Protein AF-A0A955KBY2-F1 (afdb_monomer)

Foldseek 3Di:
DVLLPPDPVPREDAQFDKDKAAQDDDDFDDDPVRRVVVVVVSVVVRLVVLVSLCVSQVHDSVVSNVCRHDIHMDGRVRCCVSRSGVYHDD

Radius of gyration: 15.32 Å; Cα contacts (8 Å, |Δi|>4): 125; chains: 1; bounding bo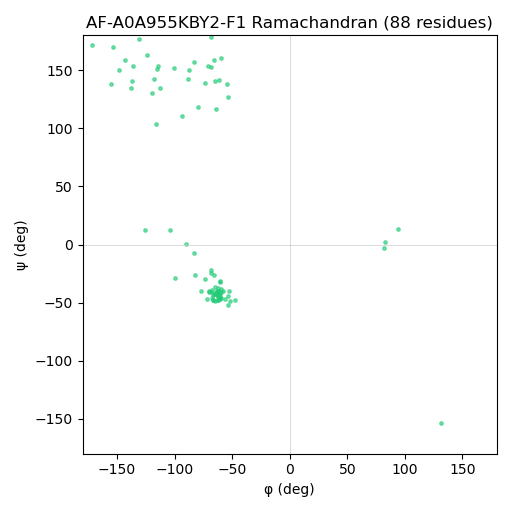x: 37×22×43 Å

Mean predicted aligned error: 2.42 Å

pLDDT: mean 97.62, std 2.35, range [78.56, 98.69]

Sequence (90 aa):
IILSQGQKGKRFILPNAEVMIHQPWGGAQGQASDIEITAKHIIKTKNRLNTMLAKATGQKLAQVEKDTDRDFFMDADEAMKYGIVDKVYK

Nearest PDB structures (foldseek):
  9irp-assembly1_B  TM=9.824E-01  e=1.569E-12  Staphylococcus aureus
  2zl2-assembly1_A  TM=9.989E-01  e=6.142E-12  Helicobacter pylori
  2zl4-assembly1_L  TM=9.940E-01  e=7.041E-12  Helicobacter pylori
  8wuz-assembly1_A  TM=9.875E-01  e=3.160E-11  Homo sapiens
  1tg6-assembly1_F  TM=9.881E-01  e=6.695E-11  Homo sapiens

Structure (mmCIF, N/CA/C/O backbone):
data_AF-A0A955KBY2-F1
#
_entry.id   AF-A0A955KBY2-F1
#
loop_
_atom_site.group_PDB
_atom_site.id
_atom_site.type_symbol
_atom_site.label_atom_id
_atom_site.label_alt_id
_atom_site.label_comp_id
_atom_site.label_asym_id
_atom_site.label_entity_id
_atom_site.label_seq_id
_atom_site.pdbx_PDB_ins_code
_atom_site.Cartn_x
_atom_site.Cartn_y
_atom_site.Cartn_z
_atom_site.occupancy
_atom_site.B_iso_or_equiv
_atom_site.auth_seq_id
_atom_site.auth_comp_id
_atom_site.auth_asym_id
_atom_site.auth_atom_id
_atom_site.pdbx_PDB_model_num
ATOM 1 N N . ILE A 1 1 ? -0.984 4.931 -0.113 1.00 95.19 1 ILE A N 1
ATOM 2 C CA . ILE A 1 1 ? 0.311 4.849 0.625 1.00 95.19 1 ILE A CA 1
ATOM 3 C C . ILE A 1 1 ? 0.361 5.791 1.826 1.00 95.19 1 ILE A C 1
ATOM 5 O O . ILE A 1 1 ? 0.359 5.279 2.936 1.00 95.19 1 ILE A O 1
ATOM 9 N N . ILE A 1 2 ? 0.374 7.120 1.647 1.00 98.00 2 ILE A N 1
ATOM 10 C CA . ILE A 1 2 ? 0.579 8.100 2.742 1.00 98.00 2 ILE A CA 1
ATOM 11 C C . ILE A 1 2 ? -0.367 7.862 3.929 1.00 98.00 2 ILE A C 1
ATOM 13 O O . ILE A 1 2 ? 0.108 7.733 5.052 1.00 98.00 2 ILE A O 1
ATOM 17 N N . LEU A 1 3 ? -1.667 7.688 3.662 1.00 98.00 3 LEU A N 1
ATOM 18 C CA . LEU A 1 3 ? -2.689 7.372 4.671 1.00 98.00 3 LEU A CA 1
ATOM 19 C C . LEU A 1 3 ? -2.267 6.230 5.617 1.00 98.00 3 LEU A C 1
ATOM 21 O O . LEU A 1 3 ? -2.327 6.372 6.834 1.00 98.00 3 LEU A O 1
ATOM 25 N N . SER A 1 4 ? -1.757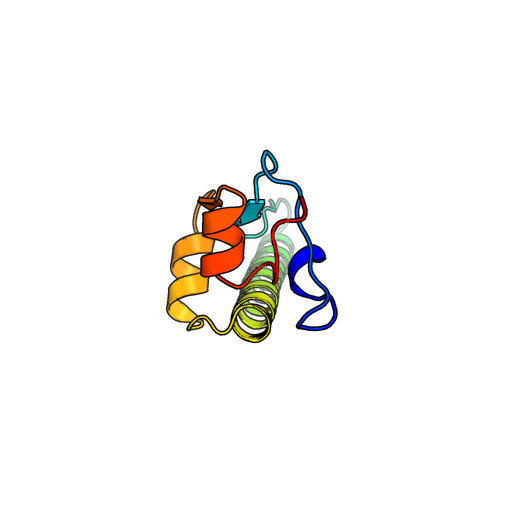 5.128 5.055 1.00 97.88 4 SER A N 1
ATOM 26 C CA . SER A 1 4 ? -1.339 3.950 5.828 1.00 97.88 4 SER A CA 1
ATOM 27 C C . SER A 1 4 ? -0.109 4.180 6.708 1.00 97.88 4 SER A C 1
ATOM 29 O O . SER A 1 4 ? 0.064 3.457 7.685 1.00 97.88 4 SER A O 1
ATOM 31 N N . GLN A 1 5 ? 0.742 5.153 6.361 1.00 98.38 5 GLN A N 1
ATOM 32 C CA . GLN A 1 5 ? 2.038 5.395 7.008 1.00 98.38 5 GLN A CA 1
ATOM 33 C C . GLN A 1 5 ? 1.952 6.375 8.186 1.00 98.38 5 GLN A C 1
ATOM 35 O O . GLN A 1 5 ? 2.971 6.666 8.810 1.00 98.38 5 GLN A O 1
ATOM 40 N N . GLY A 1 6 ? 0.757 6.888 8.499 1.00 98.12 6 GLY A N 1
ATOM 41 C CA . GLY A 1 6 ? 0.540 7.649 9.724 1.00 98.12 6 GLY A CA 1
ATOM 42 C C . GLY A 1 6 ? 0.858 6.822 10.974 1.00 98.12 6 GLY A C 1
ATOM 43 O O . GLY A 1 6 ? 0.884 5.590 10.944 1.00 98.12 6 GLY A O 1
ATOM 44 N N . GLN A 1 7 ? 1.086 7.505 12.097 1.00 97.94 7 GLN A N 1
ATOM 45 C CA . GLN A 1 7 ? 1.297 6.849 13.388 1.00 97.94 7 GLN A CA 1
ATOM 46 C C . GLN A 1 7 ? 0.136 5.886 13.690 1.00 97.94 7 GLN A C 1
ATOM 48 O O . GLN A 1 7 ? -1.023 6.303 13.670 1.00 97.94 7 GLN A O 1
ATOM 53 N N . LYS A 1 8 ? 0.436 4.616 14.006 1.00 96.81 8 LYS A N 1
ATOM 54 C CA . LYS A 1 8 ? -0.590 3.629 14.391 1.00 96.81 8 LYS A CA 1
ATOM 55 C C . LYS A 1 8 ? -1.436 4.142 15.561 1.00 96.81 8 LYS A C 1
ATOM 57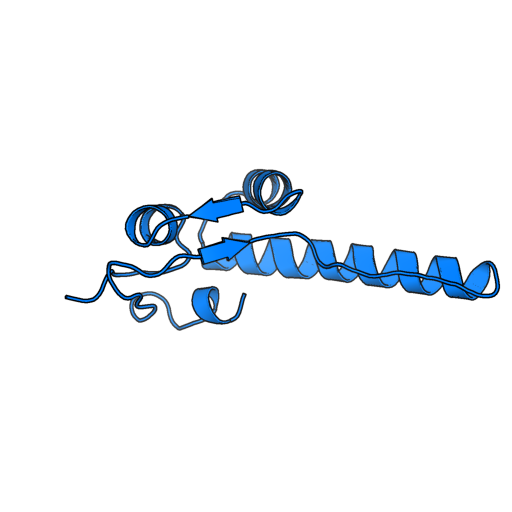 O O . LYS A 1 8 ? -0.906 4.729 16.505 1.00 96.81 8 LYS A O 1
ATOM 62 N N . GLY A 1 9 ? -2.741 3.910 15.481 1.00 97.19 9 GLY A N 1
ATOM 63 C CA . GLY A 1 9 ? -3.760 4.448 16.384 1.00 97.19 9 GLY A CA 1
ATOM 64 C C . GLY A 1 9 ? -4.212 5.878 16.053 1.00 97.19 9 GLY A C 1
ATOM 65 O O . GLY A 1 9 ? -5.091 6.399 16.736 1.00 97.19 9 GLY A O 1
ATOM 66 N N . LYS A 1 10 ? -3.622 6.527 15.038 1.00 97.88 10 LYS A N 1
ATOM 67 C CA . LYS A 1 10 ? -3.937 7.909 14.631 1.00 97.88 10 LYS A CA 1
ATOM 68 C C . LYS A 1 10 ? -4.314 8.044 13.150 1.00 97.88 10 LYS A C 1
ATOM 70 O O . LYS A 1 10 ? -4.354 9.161 12.636 1.00 97.88 10 LYS A O 1
ATOM 75 N N . ARG A 1 11 ? -4.565 6.940 12.444 1.00 98.31 11 ARG A N 1
ATOM 76 C CA . ARG A 1 11 ? -4.993 6.945 11.038 1.00 98.31 11 ARG A CA 1
ATOM 77 C C . ARG A 1 11 ? -6.520 6.911 10.996 1.00 98.31 11 ARG A C 1
ATOM 79 O O . ARG A 1 11 ? -7.117 5.903 11.365 1.00 98.31 11 ARG A O 1
ATOM 86 N N . PHE A 1 12 ? -7.147 8.007 10.576 1.00 98.06 12 PHE A N 1
ATOM 87 C CA . PHE A 1 12 ? -8.605 8.155 10.565 1.00 98.06 12 PHE A CA 1
ATOM 88 C C . PHE A 1 12 ? -9.147 8.285 9.142 1.00 98.06 12 PHE A C 1
ATOM 90 O O . PHE A 1 12 ? -8.461 8.806 8.262 1.00 98.06 12 PHE A O 1
ATOM 97 N N . ILE A 1 13 ? -10.383 7.835 8.940 1.00 98.38 13 ILE A N 1
ATOM 98 C CA . ILE A 1 13 ? -11.138 7.964 7.687 1.00 98.38 13 ILE A CA 1
ATOM 99 C C . ILE A 1 13 ? -12.579 8.399 7.986 1.00 98.38 13 ILE A C 1
ATOM 101 O O . ILE A 1 13 ? -13.073 8.136 9.079 1.00 98.38 13 ILE A O 1
ATOM 105 N N . LEU A 1 14 ? -13.252 9.075 7.053 1.00 98.38 14 LEU A N 1
ATOM 106 C CA . LEU A 1 14 ? -14.677 9.413 7.179 1.00 98.38 14 LEU A CA 1
ATOM 107 C C . LEU A 1 14 ? -15.569 8.234 6.742 1.00 98.38 14 LEU A C 1
ATOM 109 O O . LEU A 1 14 ? -15.113 7.426 5.935 1.00 98.38 14 LEU A O 1
ATOM 113 N N . PRO A 1 15 ? -16.836 8.147 7.196 1.00 97.75 15 PRO A N 1
ATOM 114 C CA . PRO A 1 15 ? -17.678 6.962 6.983 1.00 97.75 15 PRO A CA 1
ATOM 115 C C . PRO A 1 15 ? -17.952 6.602 5.520 1.00 97.75 15 PRO A C 1
ATOM 117 O O . PRO A 1 15 ? -18.077 5.430 5.201 1.00 97.75 15 PRO A O 1
ATOM 120 N N . ASN A 1 16 ? -18.023 7.598 4.633 1.00 97.56 16 ASN A N 1
ATOM 121 C CA . ASN A 1 16 ? -18.348 7.401 3.214 1.00 97.56 16 ASN A CA 1
ATOM 122 C C . ASN A 1 16 ? -17.118 7.498 2.297 1.00 97.56 16 ASN A C 1
ATOM 124 O O . ASN A 1 16 ? -17.269 7.686 1.093 1.00 97.56 16 ASN A O 1
ATOM 128 N N . ALA A 1 17 ? -15.906 7.490 2.855 1.00 98.06 17 ALA A N 1
ATOM 129 C CA . ALA A 1 17 ? -14.693 7.538 2.050 1.00 98.06 17 ALA A CA 1
ATOM 130 C C . ALA A 1 17 ? -14.257 6.128 1.642 1.00 98.06 17 ALA A C 1
ATOM 132 O O . ALA A 1 17 ? -14.448 5.168 2.384 1.00 98.06 17 ALA A O 1
ATOM 133 N N . GLU A 1 18 ? -13.607 6.037 0.488 1.00 98.12 18 GLU A N 1
ATOM 134 C CA . GLU A 1 18 ? -13.049 4.795 -0.037 1.00 98.12 18 GLU A CA 1
ATOM 135 C C . GLU A 1 18 ? -11.524 4.878 -0.103 1.00 98.12 18 GLU A C 1
ATOM 137 O O . GLU A 1 18 ? -10.927 5.952 -0.249 1.00 98.12 18 GLU A O 1
ATOM 142 N N . VAL A 1 19 ? -10.882 3.717 -0.022 1.00 98.56 19 VAL A N 1
ATOM 143 C CA . VAL A 1 19 ? -9.456 3.554 -0.280 1.00 98.56 19 VAL A CA 1
ATOM 144 C C . VAL A 1 19 ? -9.273 2.595 -1.440 1.00 98.56 19 VAL A C 1
ATOM 146 O O . VAL A 1 19 ? -9.775 1.480 -1.417 1.00 98.56 19 VAL A O 1
ATOM 149 N N . MET A 1 20 ? -8.465 3.002 -2.414 1.00 98.50 20 MET A N 1
ATOM 150 C CA . MET A 1 20 ? -7.988 2.120 -3.469 1.00 98.50 20 MET A CA 1
ATOM 151 C C . MET A 1 20 ? -6.478 1.919 -3.330 1.00 98.50 20 MET A C 1
ATOM 153 O O . MET A 1 20 ? -5.723 2.872 -3.089 1.00 98.50 20 MET A O 1
ATOM 157 N N . ILE A 1 21 ? -6.036 0.670 -3.450 1.00 98.56 21 ILE A N 1
ATOM 158 C CA . ILE A 1 21 ? -4.623 0.329 -3.618 1.00 98.56 21 ILE A CA 1
ATOM 159 C C . ILE A 1 21 ? -4.423 -0.3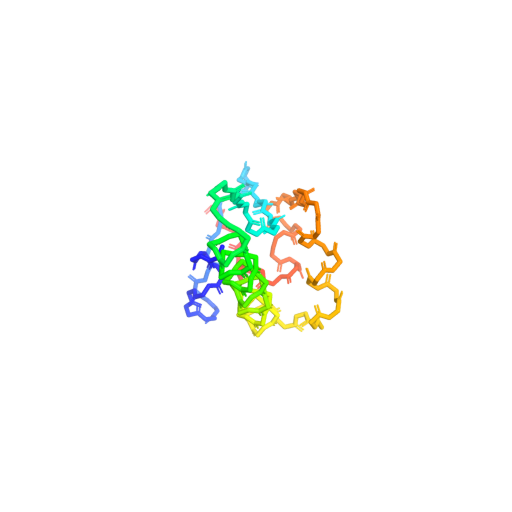64 -4.961 1.00 98.56 21 ILE A C 1
ATOM 161 O O . ILE A 1 21 ? -5.248 -1.164 -5.386 1.00 98.56 21 ILE A O 1
ATOM 165 N N . HIS A 1 22 ? -3.302 -0.057 -5.606 1.00 98.56 22 HIS A N 1
ATOM 166 C CA . HIS A 1 22 ? -2.870 -0.708 -6.833 1.00 98.56 22 HIS A CA 1
ATOM 167 C C . HIS A 1 22 ? -1.347 -0.637 -6.971 1.00 98.56 22 HIS A C 1
ATOM 169 O O . HIS A 1 22 ? -0.653 0.054 -6.212 1.00 98.56 22 HIS A O 1
ATOM 175 N N . GLN A 1 23 ? -0.818 -1.364 -7.942 1.00 97.75 23 GLN A N 1
ATOM 176 C CA . GLN A 1 23 ? 0.586 -1.344 -8.303 1.00 97.75 23 GLN A CA 1
ATOM 177 C C . GLN A 1 23 ? 0.958 0.006 -8.927 1.00 97.75 23 GLN A C 1
ATOM 179 O O . GLN A 1 23 ? 0.111 0.660 -9.532 1.00 97.75 23 GLN A O 1
ATOM 184 N N . PRO A 1 24 ? 2.227 0.434 -8.827 1.00 96.94 24 PRO A N 1
ATOM 185 C CA . PRO A 1 24 ? 2.672 1.626 -9.531 1.00 96.94 24 P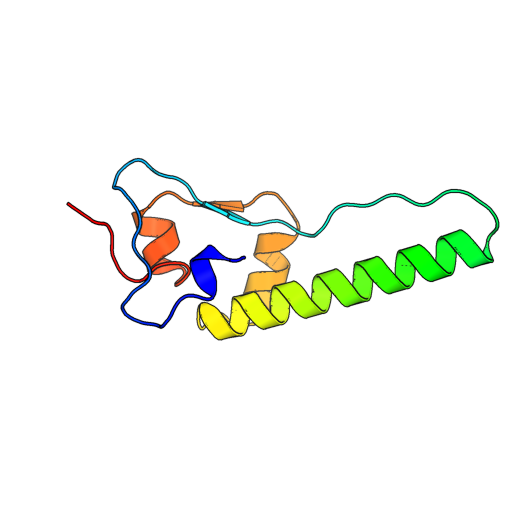RO A CA 1
ATOM 186 C C . PRO A 1 24 ? 2.528 1.442 -11.043 1.00 96.94 24 PRO A C 1
ATOM 188 O O . PRO A 1 24 ? 2.813 0.370 -11.579 1.00 96.94 24 PRO A O 1
ATOM 191 N N . TRP A 1 25 ? 2.122 2.506 -11.726 1.00 94.38 25 TRP A N 1
ATOM 192 C CA . TRP A 1 25 ? 2.047 2.549 -13.182 1.00 94.38 25 TRP A CA 1
ATOM 193 C C . TRP A 1 25 ? 3.255 3.271 -13.767 1.00 94.38 25 TRP A C 1
ATOM 195 O O . TRP A 1 25 ? 3.851 4.149 -13.140 1.00 94.38 25 TRP A O 1
ATOM 205 N N . GLY A 1 26 ? 3.608 2.897 -14.989 1.00 92.94 26 GLY A N 1
ATOM 206 C CA . GLY A 1 26 ? 4.666 3.532 -15.754 1.00 92.94 26 GLY A CA 1
ATOM 207 C C . GLY A 1 26 ? 4.689 3.014 -17.183 1.00 92.94 26 GLY A C 1
ATOM 208 O O . GLY A 1 26 ? 3.990 2.065 -17.531 1.00 92.94 26 GLY A O 1
ATOM 209 N N . GLY A 1 27 ? 5.512 3.650 -18.004 1.00 93.31 27 GLY A N 1
ATOM 210 C CA . GLY A 1 27 ? 5.782 3.253 -19.377 1.00 93.31 27 GLY A CA 1
ATOM 211 C C . GLY A 1 27 ? 7.248 3.507 -19.694 1.00 93.31 27 GLY A C 1
ATOM 212 O O . GLY A 1 27 ? 7.905 4.291 -19.009 1.00 93.31 27 GLY A O 1
ATOM 213 N N . ALA A 1 28 ? 7.763 2.827 -20.7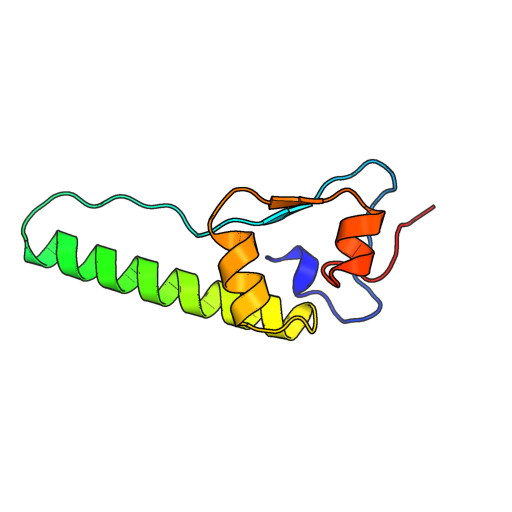12 1.00 95.25 28 ALA A N 1
ATOM 214 C CA . ALA A 1 28 ? 9.130 3.004 -21.173 1.00 95.25 28 ALA A CA 1
ATOM 215 C C . ALA A 1 28 ? 9.169 3.032 -22.702 1.00 95.25 28 ALA A C 1
ATOM 217 O O . ALA A 1 28 ? 8.464 2.271 -23.363 1.00 95.25 28 ALA A O 1
ATOM 218 N N . GLN A 1 29 ? 10.008 3.904 -23.249 1.00 95.50 29 GLN A N 1
ATOM 219 C CA . GLN A 1 29 ? 10.285 4.039 -24.676 1.00 95.50 29 GLN A CA 1
ATOM 220 C C . GLN A 1 29 ? 11.740 4.495 -24.825 1.00 95.50 29 GLN A C 1
ATOM 222 O O . GLN A 1 29 ? 12.249 5.191 -23.949 1.00 95.50 29 GLN A O 1
ATOM 227 N N . GLY A 1 30 ? 12.404 4.124 -25.918 1.00 96.06 30 GLY A N 1
ATOM 228 C CA . GLY A 1 30 ? 13.780 4.536 -26.196 1.00 96.06 30 GLY A CA 1
ATOM 229 C C . GLY A 1 30 ? 14.658 3.358 -26.588 1.00 96.06 30 GLY A C 1
ATOM 230 O O . GLY A 1 30 ? 14.168 2.363 -27.128 1.00 96.06 30 GLY A O 1
ATOM 231 N N . GLN A 1 31 ? 15.961 3.480 -26.332 1.00 98.00 31 GLN A N 1
ATOM 232 C CA . GLN A 1 31 ? 16.895 2.386 -26.572 1.00 98.00 31 GLN A CA 1
ATOM 233 C C . GLN A 1 31 ? 16.601 1.215 -25.628 1.00 98.00 31 GLN A C 1
ATOM 235 O O . GLN A 1 31 ? 16.007 1.384 -24.561 1.00 98.00 31 GLN A O 1
ATOM 240 N N . ALA A 1 32 ? 17.062 0.018 -25.997 1.00 97.44 32 ALA A N 1
ATOM 241 C CA . ALA A 1 32 ? 16.880 -1.179 -25.176 1.00 97.44 32 ALA A CA 1
ATOM 242 C C . ALA A 1 32 ? 17.363 -0.972 -23.724 1.00 97.44 32 ALA A C 1
ATOM 244 O O . ALA A 1 32 ? 16.669 -1.363 -22.787 1.00 97.44 32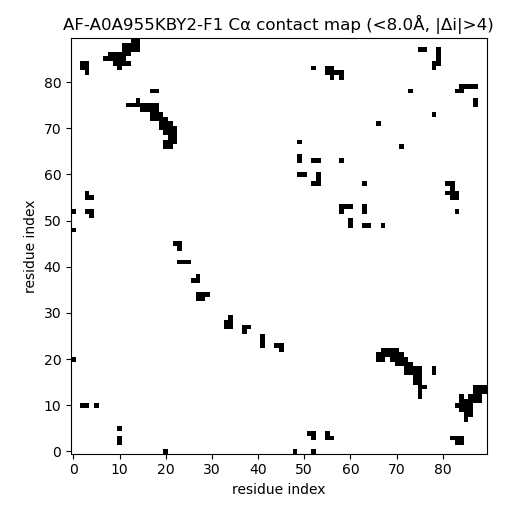 ALA A O 1
ATOM 245 N N . SER A 1 33 ? 18.492 -0.278 -23.537 1.00 98.06 33 SER A N 1
ATOM 246 C CA . SER A 1 33 ? 19.039 0.060 -22.218 1.00 98.06 33 SER A CA 1
ATOM 247 C C . SER A 1 33 ? 18.110 0.957 -21.391 1.00 98.06 33 SER A C 1
ATOM 249 O O . SER A 1 33 ? 17.935 0.720 -20.197 1.00 98.06 33 SER A O 1
ATOM 251 N N . ASP A 1 34 ? 17.469 1.954 -22.008 1.00 97.38 34 ASP A N 1
ATOM 252 C CA . ASP A 1 34 ? 16.551 2.871 -21.315 1.00 97.38 34 ASP A CA 1
ATOM 253 C C . ASP A 1 34 ? 15.279 2.144 -20.862 1.00 97.38 34 ASP A C 1
ATOM 255 O O . ASP A 1 34 ? 14.794 2.332 -19.737 1.00 97.38 34 ASP A O 1
ATOM 259 N N . ILE A 1 35 ? 14.767 1.261 -21.728 1.00 97.88 35 ILE A N 1
ATOM 260 C CA . ILE A 1 35 ? 13.625 0.395 -21.422 1.00 97.88 35 ILE A CA 1
ATOM 261 C C . ILE A 1 35 ? 13.962 -0.508 -20.233 1.00 97.88 35 ILE A C 1
ATOM 263 O O . ILE A 1 35 ? 13.184 -0.587 -19.281 1.00 97.88 35 ILE A O 1
ATOM 267 N N . GLU A 1 36 ? 15.137 -1.140 -20.241 1.00 97.69 36 GLU A N 1
ATOM 268 C CA . GLU A 1 36 ? 15.584 -2.016 -19.158 1.00 97.69 36 GLU A CA 1
ATOM 269 C C . GLU A 1 36 ? 15.743 -1.267 -17.825 1.00 97.69 36 GLU A C 1
ATOM 271 O O . GLU A 1 36 ? 15.274 -1.744 -16.786 1.00 97.69 36 GLU A O 1
ATOM 276 N N . ILE A 1 37 ? 16.370 -0.085 -17.830 1.00 97.94 37 ILE A N 1
ATOM 277 C CA . ILE A 1 37 ? 16.554 0.742 -16.626 1.00 97.94 37 ILE A CA 1
ATOM 278 C C . ILE A 1 37 ? 15.197 1.105 -16.017 1.00 97.94 37 ILE A C 1
ATOM 280 O O . ILE A 1 37 ? 14.989 0.950 -14.808 1.00 97.94 37 ILE A O 1
ATOM 284 N N . THR A 1 38 ? 14.253 1.532 -16.855 1.00 98.00 38 THR A N 1
ATOM 285 C CA . THR A 1 38 ? 12.910 1.922 -16.414 1.00 98.00 38 THR A CA 1
ATOM 286 C C . THR A 1 38 ? 12.134 0.723 -15.870 1.00 98.00 38 THR A C 1
ATOM 288 O O . THR A 1 38 ? 11.550 0.804 -14.785 1.00 98.00 38 THR A O 1
ATOM 291 N N . ALA A 1 39 ? 12.198 -0.423 -16.555 1.00 97.06 39 ALA A N 1
ATOM 292 C CA . ALA A 1 39 ? 11.575 -1.667 -16.110 1.00 97.06 39 ALA A CA 1
ATOM 293 C C . ALA A 1 39 ? 12.130 -2.139 -14.749 1.00 97.06 39 ALA A C 1
ATOM 295 O O . ALA A 1 39 ? 11.377 -2.498 -13.841 1.00 97.06 39 ALA A O 1
ATOM 296 N N . LYS A 1 40 ? 13.450 -2.069 -14.542 1.00 97.75 40 LYS A N 1
ATOM 297 C CA . LYS A 1 40 ? 14.061 -2.382 -13.238 1.00 97.75 40 LYS A CA 1
ATOM 298 C C . LYS A 1 40 ? 13.606 -1.408 -12.149 1.00 97.75 40 LYS A C 1
ATOM 300 O O . LYS A 1 40 ? 13.343 -1.825 -11.018 1.00 97.75 40 LYS A O 1
ATOM 305 N N . HIS A 1 41 ? 13.491 -0.120 -12.471 1.00 98.19 41 HIS A N 1
ATOM 306 C CA . HIS A 1 41 ? 13.053 0.894 -11.516 1.00 98.19 41 HIS A CA 1
ATOM 307 C C . HIS A 1 41 ? 11.595 0.698 -11.073 1.00 98.19 41 HIS A C 1
ATOM 309 O O . HIS A 1 41 ? 11.307 0.792 -9.875 1.00 98.19 41 HIS A O 1
ATOM 315 N N . ILE A 1 42 ? 10.681 0.382 -11.999 1.00 97.88 42 ILE A N 1
ATOM 316 C CA . ILE A 1 42 ? 9.269 0.161 -11.653 1.00 97.88 42 ILE A CA 1
ATOM 317 C C . ILE A 1 42 ? 9.089 -1.099 -10.798 1.00 97.88 42 ILE A C 1
ATOM 319 O O . ILE A 1 42 ? 8.375 -1.046 -9.798 1.00 97.88 42 ILE A O 1
ATOM 323 N N . ILE A 1 43 ? 9.821 -2.184 -11.084 1.00 97.44 43 ILE A N 1
ATOM 324 C CA . ILE A 1 43 ? 9.814 -3.404 -10.255 1.00 97.44 43 ILE A CA 1
ATOM 325 C C . ILE A 1 43 ? 10.330 -3.098 -8.844 1.00 97.44 43 ILE A C 1
ATOM 327 O O . ILE A 1 43 ? 9.687 -3.440 -7.849 1.00 97.44 43 ILE A O 1
ATOM 331 N N . LYS A 1 44 ? 11.461 -2.387 -8.733 1.00 98.31 44 LYS A N 1
ATOM 332 C CA . LYS A 1 44 ? 12.011 -1.963 -7.435 1.00 98.31 44 LYS A CA 1
ATOM 333 C C . LYS A 1 44 ? 11.011 -1.105 -6.655 1.00 98.31 44 LYS A C 1
ATOM 335 O O . LYS A 1 44 ? 10.879 -1.257 -5.439 1.00 98.31 44 LYS A O 1
ATOM 340 N N . THR A 1 45 ? 10.299 -0.216 -7.344 1.00 98.19 45 THR A N 1
ATOM 341 C CA . THR A 1 45 ? 9.273 0.638 -6.741 1.00 98.19 45 THR A CA 1
ATOM 342 C C . THR A 1 45 ? 8.067 -0.174 -6.273 1.00 98.19 45 THR A C 1
ATOM 344 O O . THR A 1 45 ? 7.671 -0.005 -5.120 1.00 98.19 45 THR A O 1
ATOM 347 N N . LYS A 1 46 ? 7.546 -1.104 -7.088 1.00 98.00 46 LYS A N 1
ATOM 348 C CA . LYS A 1 46 ? 6.454 -2.024 -6.713 1.00 98.00 46 LYS A CA 1
ATOM 349 C C . LYS A 1 46 ? 6.793 -2.775 -5.424 1.00 98.00 46 LYS A C 1
ATOM 351 O O . LYS A 1 46 ? 6.051 -2.683 -4.448 1.00 98.00 46 LYS A O 1
ATOM 356 N N . ASN A 1 47 ? 7.966 -3.405 -5.370 1.00 98.25 47 ASN A N 1
ATOM 357 C CA . ASN A 1 47 ? 8.407 -4.180 -4.205 1.00 98.25 47 ASN A CA 1
ATOM 358 C C . ASN A 1 47 ? 8.533 -3.315 -2.943 1.00 98.25 47 ASN A C 1
ATOM 360 O O . ASN A 1 47 ? 8.099 -3.709 -1.857 1.00 98.25 47 ASN A O 1
ATOM 364 N N . ARG A 1 48 ? 9.090 -2.103 -3.078 1.00 98.44 48 ARG A N 1
ATOM 365 C CA . ARG A 1 48 ? 9.217 -1.156 -1.962 1.00 98.44 48 ARG A CA 1
ATOM 366 C C . ARG A 1 48 ? 7.851 -0.737 -1.420 1.00 98.44 48 ARG A C 1
ATOM 368 O O . ARG A 1 48 ? 7.653 -0.768 -0.207 1.00 98.44 48 ARG A O 1
ATOM 375 N N . LEU A 1 49 ? 6.918 -0.360 -2.295 1.00 98.44 49 LEU A N 1
ATOM 376 C CA . LEU A 1 49 ? 5.580 0.081 -1.892 1.00 98.44 49 LEU A CA 1
ATOM 377 C C . LEU A 1 49 ? 4.779 -1.052 -1.236 1.00 98.44 49 LEU A C 1
ATOM 379 O O . LEU A 1 49 ? 4.182 -0.827 -0.183 1.00 98.44 49 LEU A O 1
ATOM 383 N N . ASN A 1 50 ? 4.841 -2.269 -1.783 1.00 98.62 50 ASN A N 1
ATOM 384 C CA . ASN A 1 50 ? 4.177 -3.437 -1.198 1.00 98.62 50 ASN A CA 1
ATOM 385 C C . ASN A 1 50 ? 4.756 -3.792 0.177 1.00 98.62 50 ASN A C 1
ATOM 387 O O . ASN A 1 50 ? 4.003 -4.039 1.116 1.00 98.62 50 ASN A O 1
ATOM 391 N N . THR A 1 51 ? 6.079 -3.712 0.346 1.00 98.56 51 THR A N 1
ATOM 392 C CA . THR A 1 51 ? 6.730 -3.916 1.653 1.00 98.56 51 THR A CA 1
ATOM 393 C C . THR A 1 51 ? 6.282 -2.870 2.679 1.00 98.56 51 THR A C 1
ATOM 395 O O . THR A 1 51 ? 5.972 -3.206 3.824 1.00 98.56 51 THR A O 1
ATOM 398 N N . MET A 1 52 ? 6.211 -1.594 2.280 1.00 98.56 52 MET A N 1
ATOM 399 C CA . MET A 1 52 ? 5.733 -0.508 3.145 1.00 98.56 52 MET A CA 1
ATOM 400 C C . MET A 1 52 ? 4.266 -0.695 3.550 1.00 98.56 52 MET A C 1
ATOM 402 O O . MET A 1 52 ? 3.923 -0.483 4.716 1.00 98.56 52 MET A O 1
ATOM 406 N N . LEU A 1 53 ? 3.407 -1.099 2.608 1.00 98.56 53 LEU A N 1
ATOM 407 C CA . LEU A 1 53 ? 1.999 -1.397 2.871 1.00 98.56 53 LEU A CA 1
ATOM 408 C C . LEU A 1 53 ? 1.843 -2.597 3.803 1.00 98.56 53 LEU A C 1
ATOM 410 O O . LEU A 1 53 ? 1.134 -2.483 4.799 1.00 98.56 53 LEU A O 1
ATOM 414 N N . ALA A 1 54 ? 2.533 -3.708 3.540 1.00 98.62 54 ALA A N 1
ATOM 415 C CA . ALA A 1 54 ? 2.497 -4.905 4.381 1.00 98.62 54 ALA A CA 1
ATOM 416 C C . ALA A 1 54 ? 2.900 -4.583 5.827 1.00 98.62 54 ALA A C 1
ATOM 418 O O . ALA A 1 54 ? 2.178 -4.902 6.769 1.00 98.62 54 ALA A O 1
ATOM 419 N N . LYS A 1 55 ? 3.998 -3.837 6.012 1.00 98.31 55 LYS A N 1
ATOM 420 C CA . LYS A 1 55 ? 4.451 -3.400 7.340 1.00 98.31 55 LYS A CA 1
ATOM 421 C C . LYS A 1 55 ? 3.421 -2.519 8.056 1.00 98.31 55 LYS A C 1
ATOM 423 O O . LYS A 1 55 ? 3.192 -2.689 9.255 1.00 98.31 55 LYS A O 1
ATOM 428 N N . ALA A 1 56 ? 2.831 -1.555 7.352 1.00 98.25 56 ALA A N 1
ATOM 429 C CA . ALA A 1 56 ? 1.883 -0.619 7.950 1.00 98.25 56 ALA A CA 1
ATOM 430 C C . ALA A 1 56 ? 0.549 -1.280 8.323 1.00 98.25 56 ALA A C 1
ATOM 432 O O . ALA A 1 56 ? 0.010 -1.011 9.397 1.00 98.25 56 ALA A O 1
ATOM 433 N N . THR A 1 57 ? 0.051 -2.158 7.455 1.00 98.31 57 THR A N 1
ATOM 434 C CA . THR A 1 57 ? -1.245 -2.836 7.603 1.00 98.31 57 THR A CA 1
ATOM 435 C C . THR A 1 57 ? -1.182 -4.062 8.510 1.00 98.31 57 THR A C 1
ATOM 437 O O . THR A 1 57 ? -2.172 -4.403 9.145 1.00 98.31 57 THR A O 1
ATOM 440 N N . GLY A 1 58 ? -0.014 -4.702 8.625 1.00 98.19 58 GLY A N 1
ATOM 441 C CA . GLY A 1 58 ? 0.134 -5.997 9.296 1.00 98.19 58 GLY A CA 1
ATOM 442 C C . GLY A 1 58 ? -0.225 -7.190 8.405 1.00 98.19 58 GLY A C 1
ATOM 443 O O . GLY A 1 58 ? -0.152 -8.329 8.864 1.00 98.19 58 GLY A O 1
ATOM 444 N N . GLN A 1 59 ? -0.579 -6.950 7.140 1.00 98.50 59 GLN A N 1
ATOM 445 C CA . GLN A 1 59 ? -0.850 -8.004 6.169 1.00 98.50 59 GLN A CA 1
ATOM 446 C C . GLN A 1 59 ? 0.433 -8.731 5.756 1.00 98.50 59 GLN A C 1
ATOM 448 O O . GLN A 1 59 ? 1.533 -8.170 5.758 1.00 98.50 59 GLN A O 1
ATOM 453 N N . LYS A 1 60 ? 0.290 -9.990 5.333 1.00 98.62 60 LYS A N 1
ATOM 454 C CA . LYS A 1 60 ? 1.390 -10.728 4.696 1.00 98.62 60 LYS A CA 1
ATOM 455 C C . LYS A 1 60 ? 1.748 -10.061 3.366 1.00 98.62 60 LYS A C 1
ATOM 457 O O . LYS A 1 60 ? 0.853 -9.695 2.609 1.00 98.62 60 LYS A O 1
ATOM 462 N N . LEU A 1 61 ? 3.042 -9.984 3.043 1.00 98.56 61 LEU A N 1
ATOM 463 C CA . LEU A 1 61 ? 3.512 -9.383 1.788 1.00 98.56 61 LEU A CA 1
ATOM 464 C C . LEU A 1 61 ? 2.831 -9.999 0.555 1.00 98.56 61 LEU A C 1
ATOM 466 O O . LEU A 1 61 ? 2.332 -9.257 -0.279 1.00 98.56 61 LEU A O 1
ATOM 470 N N . ALA A 1 62 ? 2.712 -11.329 0.504 1.00 98.44 62 ALA A N 1
ATOM 471 C CA . ALA A 1 62 ? 2.053 -12.034 -0.599 1.00 98.44 62 ALA A CA 1
ATOM 472 C C . ALA A 1 62 ? 0.572 -11.646 -0.783 1.00 98.44 62 ALA A C 1
ATOM 474 O O . ALA A 1 62 ? 0.069 -11.648 -1.903 1.00 98.44 62 ALA A O 1
ATOM 475 N N . GLN A 1 63 ? -0.130 -11.298 0.303 1.00 98.50 63 GLN A N 1
ATOM 476 C CA . GLN A 1 63 ? -1.512 -10.823 0.221 1.00 98.50 63 GLN A CA 1
ATOM 477 C C . GLN A 1 63 ? -1.552 -9.412 -0.374 1.00 98.50 63 GLN A C 1
ATOM 479 O O . GLN A 1 63 ? -2.280 -9.175 -1.328 1.00 98.50 63 GLN A O 1
ATOM 484 N N . VAL A 1 64 ? -0.688 -8.510 0.107 1.00 98.62 64 VAL A N 1
ATOM 485 C CA . VAL A 1 64 ? -0.570 -7.152 -0.448 1.00 98.62 64 VAL A CA 1
ATOM 486 C C . VAL A 1 64 ? -0.177 -7.181 -1.922 1.00 98.62 64 VAL A C 1
ATOM 488 O O . VAL A 1 64 ? -0.715 -6.408 -2.698 1.00 98.62 64 VAL A O 1
ATOM 491 N N . GLU A 1 65 ? 0.741 -8.060 -2.325 1.00 98.38 65 GLU A N 1
ATOM 492 C CA . GLU A 1 65 ? 1.138 -8.218 -3.729 1.00 98.38 65 GLU A CA 1
ATOM 493 C C . GLU A 1 65 ? -0.018 -8.664 -4.621 1.00 98.38 65 GLU A C 1
ATOM 495 O O . GLU A 1 65 ? -0.140 -8.170 -5.740 1.00 98.38 65 GLU A O 1
ATOM 500 N N . LYS A 1 66 ? -0.862 -9.574 -4.124 1.00 98.44 66 LYS A N 1
ATOM 501 C CA . LYS A 1 66 ? -2.065 -10.018 -4.828 1.00 98.44 66 LYS A CA 1
ATOM 502 C C . LYS A 1 66 ? -3.079 -8.882 -4.950 1.00 98.44 66 LYS A C 1
ATOM 504 O O . LYS A 1 66 ? -3.590 -8.645 -6.040 1.00 98.44 66 LYS A O 1
ATOM 509 N N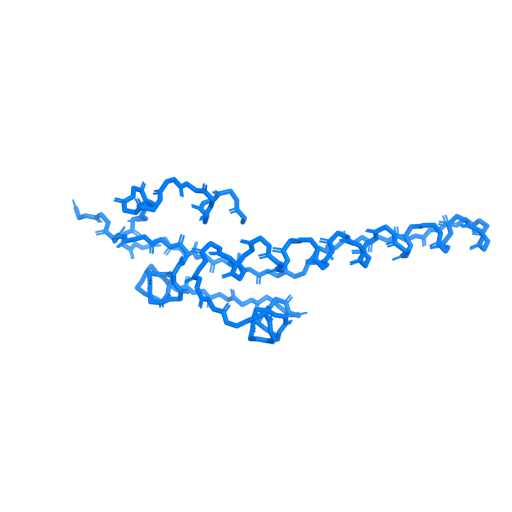 . ASP A 1 67 ? -3.338 -8.180 -3.853 1.00 98.31 67 ASP A N 1
ATOM 510 C CA . ASP A 1 67 ? -4.376 -7.151 -3.796 1.00 98.31 67 ASP A CA 1
ATOM 511 C C . ASP A 1 67 ? -3.962 -5.878 -4.541 1.00 98.31 67 ASP A C 1
ATOM 513 O O . ASP A 1 67 ? -4.811 -5.210 -5.113 1.00 98.31 67 ASP A O 1
ATOM 517 N N . THR A 1 68 ? -2.666 -5.553 -4.620 1.00 98.12 68 THR A N 1
ATOM 518 C CA . THR A 1 68 ? -2.197 -4.416 -5.428 1.00 98.12 68 THR A CA 1
ATOM 519 C C . THR A 1 68 ? -2.006 -4.752 -6.904 1.00 98.12 68 THR A C 1
ATOM 521 O O . THR A 1 68 ? -1.741 -3.847 -7.689 1.00 98.12 68 THR A O 1
ATOM 524 N N . ASP A 1 69 ? -2.121 -6.008 -7.349 1.00 97.25 69 ASP A N 1
ATOM 525 C CA . ASP A 1 69 ? -1.893 -6.312 -8.769 1.00 97.25 69 ASP A CA 1
ATOM 526 C C . ASP A 1 69 ? -2.943 -5.663 -9.691 1.00 97.25 69 ASP A C 1
ATOM 528 O O . ASP A 1 69 ? -2.665 -5.343 -10.851 1.00 97.25 69 ASP A O 1
ATOM 532 N N . ARG A 1 70 ? -4.143 -5.402 -9.175 1.00 97.44 70 ARG A N 1
ATOM 533 C CA . ARG A 1 70 ? -5.196 -4.626 -9.839 1.00 97.44 70 ARG A CA 1
ATOM 534 C C . ARG A 1 70 ? -5.738 -3.572 -8.884 1.00 97.44 70 ARG A C 1
ATOM 536 O O . ARG A 1 70 ? -5.294 -3.486 -7.744 1.00 97.44 70 ARG A O 1
ATOM 543 N N . ASP A 1 71 ? -6.661 -2.756 -9.376 1.00 98.44 71 ASP A N 1
ATOM 544 C CA . ASP A 1 71 ? -7.359 -1.809 -8.520 1.00 98.44 71 ASP A CA 1
ATOM 545 C C . ASP A 1 71 ? -8.186 -2.591 -7.495 1.00 98.44 71 ASP A C 1
ATOM 547 O O . ASP A 1 71 ? -9.093 -3.350 -7.848 1.00 98.44 71 ASP A O 1
ATOM 551 N N . PHE A 1 72 ? -7.839 -2.423 -6.223 1.00 98.56 72 PHE A N 1
ATOM 552 C CA . PHE A 1 72 ? -8.534 -3.031 -5.100 1.00 98.56 72 PHE A CA 1
ATOM 553 C C . PHE A 1 72 ? -9.141 -1.930 -4.241 1.00 98.56 72 PHE A C 1
ATOM 555 O O . PHE A 1 72 ? -8.432 -1.211 -3.528 1.00 98.56 72 PHE A O 1
ATOM 562 N N . PHE A 1 73 ? -10.454 -1.777 -4.384 1.00 98.69 73 PHE A N 1
ATOM 563 C CA . PHE A 1 73 ? -11.266 -0.797 -3.678 1.00 98.69 73 PHE A CA 1
ATOM 564 C C . PHE A 1 73 ? -11.754 -1.373 -2.354 1.00 98.69 73 PHE A C 1
ATOM 566 O O . PHE A 1 73 ? -12.077 -2.555 -2.266 1.00 98.69 73 PHE A O 1
ATOM 573 N N . MET A 1 74 ? -11.788 -0.516 -1.343 1.00 98.69 74 MET A N 1
ATOM 574 C CA . MET A 1 74 ? -12.276 -0.808 -0.006 1.00 98.69 74 MET A CA 1
ATOM 575 C C . MET A 1 74 ? -13.103 0.374 0.480 1.00 98.69 74 MET A C 1
ATOM 577 O O . MET A 1 74 ? -12.647 1.520 0.384 1.00 98.69 74 MET A O 1
ATOM 581 N N . ASP A 1 75 ? -14.262 0.099 1.065 1.00 98.62 75 ASP A N 1
ATOM 582 C CA . ASP A 1 75 ? -14.972 1.097 1.861 1.00 98.62 75 ASP A CA 1
ATOM 583 C C . ASP A 1 75 ? -14.209 1.433 3.166 1.00 98.62 75 ASP A C 1
ATOM 585 O O . ASP A 1 75 ? -13.127 0.903 3.454 1.00 98.62 75 ASP A O 1
ATOM 589 N N . ALA A 1 76 ? -14.738 2.361 3.967 1.00 98.38 76 ALA A N 1
ATOM 590 C CA . ALA A 1 76 ? -14.091 2.807 5.200 1.00 98.38 76 ALA A CA 1
ATOM 591 C C . ALA A 1 76 ? -13.872 1.672 6.225 1.00 98.38 76 ALA A C 1
ATOM 593 O O . ALA A 1 76 ? -12.827 1.634 6.888 1.00 98.38 76 ALA A O 1
ATOM 594 N N . ASP A 1 77 ? -14.826 0.746 6.345 1.00 98.38 77 ASP A N 1
ATOM 595 C CA . ASP A 1 77 ? -14.769 -0.373 7.288 1.00 98.38 77 ASP A CA 1
ATOM 596 C C . ASP A 1 77 ? -13.825 -1.471 6.782 1.00 98.38 77 ASP A C 1
ATOM 598 O O . ASP A 1 77 ? -13.024 -2.014 7.550 1.00 98.38 77 ASP A O 1
ATOM 602 N N . GLU A 1 78 ? -13.843 -1.754 5.481 1.00 98.69 78 GLU A N 1
ATOM 603 C CA . GLU A 1 78 ? -12.908 -2.652 4.811 1.00 98.69 78 GLU A CA 1
ATOM 604 C C . GLU A 1 78 ? -11.473 -2.131 4.909 1.00 98.69 78 GLU A C 1
ATOM 606 O O . GLU A 1 78 ? -10.571 -2.890 5.266 1.00 98.69 78 GLU A O 1
ATOM 611 N N . ALA A 1 79 ? -11.246 -0.832 4.699 1.00 98.56 79 ALA A N 1
ATOM 612 C CA . ALA A 1 79 ? -9.930 -0.212 4.829 1.00 98.56 79 ALA A CA 1
ATOM 613 C C . ALA A 1 79 ? -9.406 -0.265 6.275 1.00 98.56 79 ALA A C 1
ATOM 615 O O . ALA A 1 79 ? -8.202 -0.456 6.501 1.00 98.56 79 ALA A O 1
ATOM 616 N N . MET A 1 80 ? -10.297 -0.119 7.263 1.00 98.31 80 MET A N 1
ATOM 617 C CA . MET A 1 80 ? -9.970 -0.293 8.680 1.00 98.31 80 MET A CA 1
ATOM 618 C C . MET A 1 80 ? -9.620 -1.754 8.984 1.00 98.31 80 MET A C 1
ATOM 620 O O . MET A 1 80 ? -8.571 -2.027 9.568 1.00 98.31 80 MET A O 1
ATOM 624 N N . LYS A 1 81 ? -10.440 -2.705 8.522 1.00 98.50 81 LYS A N 1
ATOM 625 C CA . LYS A 1 81 ? -10.211 -4.149 8.688 1.00 98.50 81 LYS A CA 1
ATOM 626 C C . LYS A 1 81 ? -8.930 -4.620 8.000 1.00 98.50 81 LYS A C 1
ATOM 628 O O . LYS A 1 81 ? -8.220 -5.466 8.538 1.00 98.50 81 LYS A O 1
ATOM 633 N N . TYR A 1 82 ? -8.615 -4.065 6.833 1.00 98.56 82 TYR A N 1
ATOM 634 C CA . TYR A 1 82 ? -7.380 -4.343 6.108 1.00 98.56 82 TYR A CA 1
ATOM 635 C C . TYR A 1 82 ? -6.148 -3.792 6.841 1.00 98.56 82 TYR A C 1
ATOM 637 O O . TYR A 1 82 ? -5.039 -4.274 6.619 1.00 98.56 82 TYR A O 1
ATOM 645 N N . GLY A 1 83 ? -6.329 -2.799 7.720 1.00 98.44 83 GLY A N 1
ATOM 646 C CA . GLY A 1 83 ? -5.274 -2.176 8.518 1.00 98.44 83 GLY A CA 1
ATOM 647 C C . GLY A 1 83 ? -4.667 -0.920 7.888 1.00 98.44 83 GLY A C 1
ATOM 648 O O . GLY A 1 83 ? -3.606 -0.467 8.333 1.00 98.44 83 GLY A O 1
ATOM 649 N N . ILE A 1 84 ? -5.298 -0.349 6.853 1.00 98.56 84 ILE A N 1
ATOM 650 C CA . ILE A 1 84 ? -4.859 0.915 6.235 1.00 98.56 84 ILE A CA 1
ATOM 651 C C . ILE A 1 84 ? -5.109 2.086 7.182 1.00 98.56 84 ILE A C 1
ATOM 653 O O . ILE A 1 84 ? -4.262 2.972 7.302 1.00 98.56 84 ILE A O 1
ATOM 657 N N . VAL A 1 85 ? -6.244 2.064 7.873 1.00 98.62 85 VAL A N 1
ATOM 658 C CA . VAL A 1 85 ? -6.629 3.047 8.886 1.00 98.62 85 VAL A CA 1
ATOM 659 C C . VAL A 1 85 ? -6.942 2.353 10.205 1.00 98.62 85 VAL A C 1
ATOM 661 O O . VAL A 1 85 ? -7.104 1.138 10.253 1.00 98.62 85 VAL A O 1
ATOM 664 N N . ASP A 1 86 ? -6.974 3.121 11.287 1.00 98.44 86 ASP A N 1
ATOM 665 C CA . ASP A 1 86 ? -7.222 2.617 12.638 1.00 98.44 86 ASP A CA 1
ATOM 666 C C . ASP A 1 86 ? -8.670 2.833 13.086 1.00 98.44 86 ASP A C 1
ATOM 668 O O . ASP A 1 86 ? -9.165 2.083 13.924 1.00 98.44 86 ASP A O 1
ATOM 672 N N . LYS A 1 87 ? -9.342 3.879 12.581 1.00 98.19 87 LYS A N 1
ATOM 673 C CA . LYS A 1 87 ? -10.701 4.223 13.010 1.00 98.19 87 LYS A CA 1
ATOM 674 C C . LYS A 1 87 ? -11.480 4.999 11.950 1.00 98.19 87 LYS A C 1
ATOM 676 O O . LYS A 1 87 ? -10.970 5.962 11.376 1.00 98.19 87 LYS A O 1
ATOM 681 N N . VAL A 1 88 ? -12.753 4.643 11.790 1.00 98.00 88 VAL A N 1
ATOM 682 C CA . VAL A 1 88 ? -13.749 5.465 11.094 1.00 98.00 88 VAL A CA 1
ATOM 683 C C . VAL A 1 88 ? -14.242 6.562 12.045 1.00 98.00 88 VAL A C 1
ATOM 685 O O . VAL A 1 88 ? -14.749 6.284 13.137 1.00 98.00 88 VAL A O 1
ATOM 688 N N . TYR A 1 89 ? -14.017 7.818 11.673 1.00 92.56 89 TYR A N 1
ATOM 689 C CA . TYR A 1 89 ? -14.446 8.987 12.433 1.00 92.56 89 TYR A CA 1
ATOM 690 C C . TYR A 1 89 ? -15.961 9.170 12.287 1.00 92.56 89 TYR A C 1
ATOM 692 O O . TYR A 1 89 ? -16.496 8.978 11.199 1.00 92.56 89 TYR A O 1
ATOM 700 N N . LYS A 1 90 ? -16.638 9.511 13.384 1.00 78.56 90 LYS A N 1
ATOM 701 C CA . LYS A 1 90 ? -18.083 9.764 13.427 1.00 78.56 90 LYS A CA 1
ATOM 702 C C . LYS A 1 90 ? -18.331 11.236 13.688 1.00 78.56 90 LYS A C 1
ATOM 704 O O . LYS A 1 90 ? -17.588 11.779 14.536 1.00 78.56 90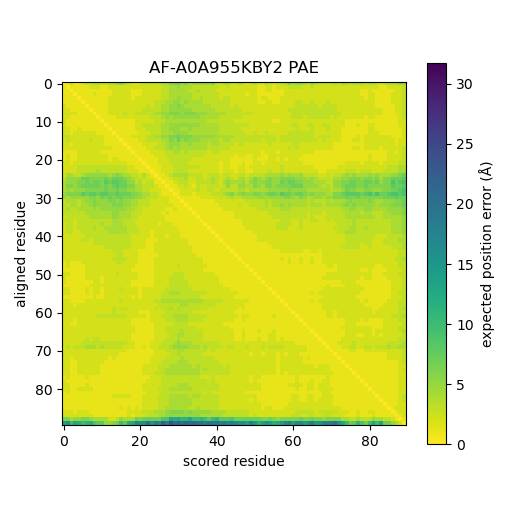 LYS A O 1
#

Secondary structure (DSSP, 8-state):
-GGGGSPTT--EE-TT--EEE-PPP----SSHHHHHHHHHHHHHHHHHHHHHHHHHH---HHHHHHHTSS-EEE-HHHHHHHTS-SEE--

Solvent-accessible surface area (backbone atoms only — not comparable to full-atom values): 5069 Å² total; per-residue (Å²): 110,74,66,34,69,42,61,87,85,69,19,70,40,49,72,88,42,72,47,74,43,52,57,81,84,85,84,71,75,77,54,74,68,54,31,49,53,46,54,54,48,52,53,54,47,39,56,51,52,35,50,52,48,14,68,49,30,68,45,56,53,71,54,40,52,60,48,20,70,44,86,34,76,27,48,36,67,51,31,32,74,57,25,44,29,63,41,69,52,130